Protein AF-A0A7Y3C2Y7-F1 (afdb_monomer_lite)

pLDDT: mean 81.94, std 20.01, range [35.88, 98.19]

Sequence (171 aa):
MTAPRRASLTFAPILTACVLVVPMVFGPPDAAGQERPLPDTLDGEPYGSVRSQRAIIYHAPRDSLVAIRVGELLDEQASLPGLPESVPDGVHAVLAHTPAAFDEAIGGAVPEWRAGVAIPARDMLVMPTGEGVRVVDGEGLRTLRHEWAHLGLHQTLGDLRIPRWFNEGYA

Radius of gyration: 29.29 Å; chains: 1; bounding box: 71×96×66 Å

Foldseek 3Di:
DDDDDDDDDDDDDDDDDDPPPDPPPPDPPDPPPPPDLADQDFPNAGWDWDDAQFEIEIEGPVCVVVRVVLSVLLVPDDAQPPFDSNPPGHAYEYEQADPRSQQRSVPHDDDPPPQWAADQVSSYIYHYCYPDDHCPDPVNSVNSVLNRQLNRVCVRQPPDDDDPCCSNVSD

Structure (mmCIF, N/CA/C/O backbone):
data_AF-A0A7Y3C2Y7-F1
#
_entry.id   AF-A0A7Y3C2Y7-F1
#
loop_
_atom_site.group_PDB
_atom_site.id
_atom_site.type_symbol
_atom_site.label_atom_id
_atom_site.label_alt_id
_atom_site.label_comp_id
_atom_site.label_asym_id
_atom_site.label_entity_id
_atom_site.label_seq_id
_atom_site.pdbx_PDB_ins_code
_atom_site.Cartn_x
_atom_site.Cartn_y
_atom_site.Cartn_z
_atom_site.occupancy
_atom_site.B_iso_or_equiv
_atom_site.auth_seq_id
_atom_site.auth_comp_id
_atom_site.auth_asym_id
_atom_site.auth_atom_id
_atom_site.pdbx_PDB_model_num
ATOM 1 N N . MET A 1 1 ? -52.789 -79.803 -47.556 1.00 44.41 1 MET A N 1
ATOM 2 C CA . MET A 1 1 ? -51.502 -80.364 -47.098 1.00 44.41 1 MET A CA 1
ATOM 3 C C . MET A 1 1 ? -50.791 -79.300 -46.276 1.00 44.41 1 MET A C 1
ATOM 5 O O . MET A 1 1 ? -50.611 -78.205 -46.780 1.00 44.41 1 MET A O 1
ATOM 9 N N . THR A 1 2 ? -50.494 -79.635 -45.016 1.00 50.91 2 THR A N 1
ATOM 10 C CA . THR A 1 2 ? -49.503 -79.001 -44.120 1.00 50.91 2 THR A CA 1
ATOM 11 C C . THR A 1 2 ? -49.650 -77.505 -43.798 1.00 50.91 2 THR A C 1
ATOM 13 O O . THR A 1 2 ? -49.132 -76.635 -44.486 1.00 50.91 2 THR A O 1
ATOM 16 N N . ALA A 1 3 ? -50.275 -77.213 -42.652 1.00 52.22 3 ALA A N 1
ATOM 17 C CA . ALA A 1 3 ? -50.047 -75.965 -41.925 1.00 52.22 3 ALA A CA 1
ATOM 18 C C . ALA A 1 3 ? -48.638 -75.952 -41.300 1.00 52.22 3 ALA A C 1
ATOM 20 O O . ALA A 1 3 ? -48.202 -76.990 -40.792 1.00 52.22 3 ALA A O 1
ATOM 21 N N . PRO A 1 4 ? -47.983 -74.781 -41.207 1.00 55.62 4 PRO A N 1
ATOM 22 C CA . PRO A 1 4 ? -46.987 -74.561 -40.170 1.00 55.62 4 PRO A CA 1
ATOM 23 C C . PRO A 1 4 ? -47.314 -73.355 -39.270 1.00 55.62 4 PRO A C 1
ATOM 25 O O . PRO A 1 4 ? -47.493 -72.224 -39.704 1.00 55.62 4 PRO A O 1
ATOM 28 N N . ARG A 1 5 ? -47.413 -73.695 -37.980 1.00 49.66 5 ARG A N 1
ATOM 29 C CA . ARG A 1 5 ? -46.892 -73.047 -36.762 1.00 49.66 5 ARG A CA 1
ATOM 30 C C . ARG A 1 5 ? -46.643 -71.527 -36.742 1.00 49.66 5 ARG A C 1
ATOM 32 O O . ARG A 1 5 ? -45.790 -70.990 -37.435 1.00 49.66 5 ARG A O 1
ATOM 39 N N . ARG A 1 6 ? -47.314 -70.912 -35.758 1.00 48.62 6 ARG A N 1
ATOM 40 C CA . ARG A 1 6 ? -47.096 -69.582 -35.172 1.00 48.62 6 ARG A CA 1
ATOM 41 C C . ARG A 1 6 ? -45.640 -69.351 -34.747 1.00 48.62 6 ARG A C 1
ATOM 43 O O . ARG A 1 6 ? -45.051 -70.217 -34.104 1.00 48.62 6 ARG A O 1
ATOM 50 N N . ALA A 1 7 ? -45.159 -68.129 -34.951 1.00 48.00 7 ALA A N 1
ATOM 51 C CA . ALA A 1 7 ? -44.122 -67.516 -34.130 1.00 48.00 7 ALA A CA 1
ATOM 52 C C . ALA A 1 7 ? -44.638 -66.151 -33.656 1.00 48.00 7 ALA A C 1
ATOM 54 O O . ALA A 1 7 ? -44.881 -65.248 -34.454 1.00 48.00 7 ALA A O 1
ATOM 55 N N . SER A 1 8 ? -44.886 -66.050 -32.352 1.00 46.94 8 SER A N 1
ATOM 56 C CA . SER A 1 8 ? -45.257 -64.816 -31.666 1.00 46.94 8 SER A CA 1
ATOM 57 C C . SER A 1 8 ? -44.015 -63.935 -31.533 1.00 46.94 8 SER A C 1
ATOM 59 O O . SER A 1 8 ? -43.031 -64.364 -30.935 1.00 46.94 8 SER A O 1
ATOM 61 N N . LEU A 1 9 ? -44.053 -62.721 -32.080 1.00 48.78 9 LEU A N 1
ATOM 62 C CA . LEU A 1 9 ? -43.018 -61.708 -31.872 1.00 48.78 9 LEU A CA 1
ATOM 63 C C . LEU A 1 9 ? -43.450 -60.788 -30.730 1.00 48.78 9 LEU A C 1
ATOM 65 O O . LEU A 1 9 ? -44.402 -60.018 -30.842 1.00 48.78 9 LEU A O 1
ATOM 69 N N . THR A 1 10 ? -42.755 -60.931 -29.609 1.00 44.28 10 THR A N 1
ATOM 70 C CA . THR A 1 10 ? -42.869 -60.104 -28.411 1.00 44.28 10 THR A CA 1
ATOM 71 C C . THR A 1 10 ? -42.291 -58.717 -28.706 1.00 44.28 10 THR A C 1
ATOM 73 O O . THR A 1 10 ? -41.105 -58.596 -29.006 1.00 44.28 10 THR A O 1
ATOM 76 N N . PHE A 1 11 ? -43.112 -57.667 -28.631 1.00 42.53 11 PHE A N 1
ATOM 77 C CA . PHE A 1 11 ? -42.650 -56.277 -28.682 1.00 42.53 11 PHE A CA 1
ATOM 78 C C . PHE A 1 11 ? -42.045 -55.891 -27.324 1.00 42.53 11 PHE A C 1
ATOM 80 O O . PHE A 1 11 ? -42.740 -55.895 -26.310 1.00 42.53 11 PHE A O 1
ATOM 87 N N . ALA A 1 12 ? -40.754 -55.557 -27.305 1.00 46.44 12 ALA A N 1
ATOM 88 C CA . ALA A 1 12 ? -40.110 -54.896 -26.173 1.00 46.44 12 ALA A CA 1
ATOM 89 C C . ALA A 1 12 ? -40.377 -53.377 -26.246 1.00 46.44 12 ALA A C 1
ATOM 91 O O . ALA A 1 12 ? -40.243 -52.804 -27.331 1.00 46.44 12 ALA A O 1
ATOM 92 N N . PRO A 1 13 ? -40.740 -52.695 -25.145 1.00 48.25 13 PRO A N 1
ATOM 93 C CA . PRO A 1 13 ? -40.870 -51.245 -25.153 1.00 48.25 13 PRO A CA 1
ATOM 94 C C . PRO A 1 13 ? -39.481 -50.590 -25.117 1.00 48.25 13 PRO A C 1
ATOM 96 O O . PRO A 1 13 ? -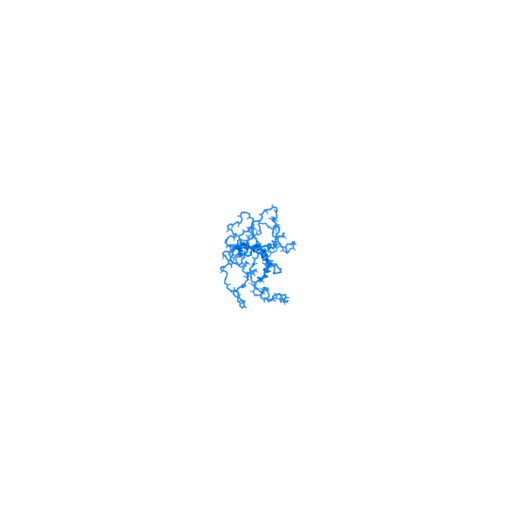38.666 -50.868 -24.238 1.00 48.25 13 PRO A O 1
ATOM 99 N N . ILE A 1 14 ? -39.220 -49.704 -26.079 1.00 47.00 14 ILE A N 1
ATOM 100 C CA . ILE A 1 14 ? -38.060 -48.809 -26.080 1.00 47.00 14 ILE A CA 1
ATOM 101 C C . ILE A 1 14 ? -38.322 -47.734 -25.017 1.00 47.00 14 ILE A C 1
ATOM 103 O O . ILE A 1 14 ? -39.216 -46.904 -25.168 1.00 47.00 14 ILE A O 1
ATOM 107 N N . LEU A 1 15 ? -37.565 -47.774 -23.919 1.00 43.28 15 LEU A N 1
ATOM 108 C CA . LEU A 1 15 ? -37.526 -46.718 -22.909 1.00 43.28 15 LEU A CA 1
ATOM 109 C C . LEU A 1 15 ? -36.812 -45.494 -23.499 1.00 43.28 15 LEU A C 1
ATOM 111 O O . LEU A 1 15 ? -35.587 -45.461 -23.598 1.00 43.28 15 LEU A O 1
ATOM 115 N N . THR A 1 16 ? -37.585 -44.485 -23.894 1.00 48.75 16 THR A N 1
ATOM 116 C CA . THR A 1 16 ? -37.079 -43.145 -24.209 1.00 48.75 16 THR A CA 1
ATOM 117 C C . THR A 1 16 ? -36.566 -42.502 -22.921 1.00 48.75 16 THR A C 1
ATOM 119 O O . THR A 1 16 ? -37.349 -42.074 -22.074 1.00 48.75 16 THR A O 1
ATOM 122 N N . ALA A 1 17 ? -35.247 -42.438 -22.756 1.00 48.44 17 ALA A N 1
ATOM 123 C CA . ALA A 1 17 ? -34.621 -41.641 -21.711 1.00 48.44 17 ALA A CA 1
ATOM 124 C C . ALA A 1 17 ? -34.713 -40.153 -22.095 1.00 48.44 17 ALA A C 1
ATOM 126 O O . ALA A 1 17 ? -34.001 -39.688 -22.984 1.00 48.44 17 ALA A O 1
ATOM 127 N N . CYS A 1 18 ? -35.597 -39.400 -21.436 1.00 38.97 18 CYS A N 1
ATOM 128 C CA . CYS A 1 18 ? -35.546 -37.939 -21.451 1.00 38.97 18 CYS A CA 1
ATOM 129 C C . CYS A 1 18 ? -34.269 -37.488 -20.729 1.00 38.97 18 CYS A C 1
ATOM 131 O O . CYS A 1 18 ? -34.214 -37.488 -19.501 1.00 38.97 18 CYS A O 1
ATOM 133 N N . VAL A 1 19 ? -33.241 -37.101 -21.486 1.00 47.75 19 VAL A N 1
ATOM 134 C CA . VAL A 1 19 ? -32.091 -36.372 -20.941 1.00 47.75 19 VAL A CA 1
ATOM 135 C C . VAL A 1 19 ? -32.559 -34.953 -20.638 1.00 47.75 19 VAL A C 1
ATOM 137 O O . VAL A 1 19 ? -32.795 -34.150 -21.538 1.00 47.75 19 VAL A O 1
ATOM 140 N N . LEU A 1 20 ? -32.739 -34.662 -19.354 1.00 42.66 20 LEU A N 1
ATOM 141 C CA . LEU A 1 20 ? -33.013 -33.322 -18.861 1.00 42.66 20 LEU A CA 1
ATOM 142 C C . LEU A 1 20 ? -31.697 -32.535 -18.937 1.00 42.66 20 LEU A C 1
ATOM 144 O O . LEU A 1 20 ? -30.821 -32.689 -18.089 1.00 42.66 20 LEU A O 1
ATOM 148 N N . VAL A 1 21 ? -31.521 -31.745 -19.997 1.00 48.75 21 VAL A N 1
ATOM 149 C CA . VAL A 1 21 ? -30.395 -30.811 -20.107 1.00 48.75 21 VAL A CA 1
ATOM 150 C C . VAL A 1 21 ? -30.679 -29.657 -19.152 1.00 48.75 21 VAL A C 1
ATOM 152 O O . VAL A 1 21 ? -31.417 -28.730 -19.478 1.00 48.75 21 VAL A O 1
ATOM 155 N N . VAL A 1 22 ? -30.137 -29.744 -17.939 1.00 46.25 22 VAL A N 1
ATOM 156 C CA . VAL A 1 22 ? -30.068 -28.602 -17.025 1.00 46.25 22 VAL A CA 1
ATOM 157 C C . VAL A 1 22 ? -29.061 -27.622 -17.630 1.00 46.25 22 VAL A C 1
ATOM 159 O O . VAL A 1 22 ? -27.911 -28.016 -17.840 1.00 46.25 22 VAL A O 1
ATOM 162 N N . PRO A 1 23 ? -29.436 -26.372 -17.948 1.00 43.62 23 PRO A N 1
ATOM 163 C CA . PRO A 1 23 ? -28.453 -25.386 -18.362 1.00 43.62 23 PRO A CA 1
ATOM 164 C C . PRO A 1 23 ? -27.513 -25.128 -17.179 1.00 43.62 23 PRO A C 1
ATOM 166 O O . PRO A 1 23 ? -27.920 -24.564 -16.163 1.00 43.62 23 PRO A O 1
ATOM 169 N N . MET A 1 24 ? -26.256 -25.565 -17.300 1.00 46.31 24 MET A N 1
ATOM 170 C CA . MET A 1 24 ? -25.172 -25.073 -16.453 1.00 46.31 24 MET A CA 1
ATOM 171 C C . MET A 1 24 ? -25.031 -23.583 -16.751 1.00 46.31 24 MET A C 1
ATOM 173 O O . MET A 1 24 ? -24.474 -23.181 -17.772 1.00 46.31 24 MET A O 1
ATOM 177 N N . VAL A 1 25 ? -25.584 -22.759 -15.870 1.00 53.66 25 VAL A N 1
ATOM 178 C CA . VAL A 1 25 ? -25.243 -21.345 -15.808 1.00 53.66 25 VAL A CA 1
ATOM 179 C C . VAL A 1 25 ? -23.808 -21.293 -15.290 1.00 53.66 25 VAL A C 1
ATOM 181 O O . VAL A 1 25 ? -23.573 -21.433 -14.094 1.00 53.66 25 VAL A O 1
ATOM 184 N N . PHE A 1 26 ? -22.838 -21.148 -16.193 1.00 53.97 26 PHE A N 1
ATOM 185 C CA . PHE A 1 26 ? -21.497 -20.711 -15.819 1.00 53.97 26 PHE A CA 1
ATOM 186 C C . PHE A 1 26 ? -21.603 -19.235 -15.432 1.00 53.97 26 PHE A C 1
ATOM 188 O O . PHE A 1 26 ? -21.466 -18.344 -16.269 1.00 53.97 26 PHE A O 1
ATOM 195 N N . GLY A 1 27 ? -21.917 -18.979 -14.162 1.00 48.53 27 GLY A N 1
ATOM 196 C CA . GLY A 1 27 ? -21.530 -17.719 -13.544 1.00 48.53 27 GLY A CA 1
ATOM 197 C C . GLY A 1 27 ? -20.002 -17.591 -13.595 1.00 48.53 27 GLY A C 1
ATOM 198 O O . GLY A 1 27 ? -19.317 -18.618 -13.697 1.00 48.53 27 GLY A O 1
ATOM 199 N N . PRO A 1 28 ? -19.443 -16.366 -13.550 1.00 51.41 28 PRO A N 1
ATOM 200 C CA . PRO A 1 28 ? -18.019 -16.225 -13.259 1.00 51.41 28 PRO A CA 1
ATOM 201 C C . PRO A 1 28 ? -17.720 -17.066 -12.013 1.00 51.41 28 PRO A C 1
ATOM 203 O O . PRO A 1 28 ? -18.591 -17.128 -11.140 1.00 51.41 28 PRO A O 1
ATOM 206 N N . PRO A 1 29 ? -16.567 -17.758 -11.939 1.00 50.75 29 PRO A N 1
ATOM 207 C CA . PRO A 1 29 ? -16.225 -18.487 -10.732 1.00 50.75 29 PRO A CA 1
ATOM 208 C C . PRO A 1 29 ? -16.408 -17.517 -9.572 1.00 50.75 29 PRO A C 1
ATOM 210 O O . PRO A 1 29 ? -15.812 -16.435 -9.572 1.00 50.75 29 PRO A O 1
ATOM 213 N N . ASP A 1 30 ? -17.302 -17.874 -8.648 1.00 43.50 30 ASP A N 1
ATOM 214 C CA . ASP A 1 30 ? -17.377 -17.225 -7.353 1.00 43.50 30 ASP A CA 1
ATOM 215 C C . ASP A 1 30 ? -15.935 -17.027 -6.893 1.00 43.50 30 ASP A C 1
ATOM 217 O O . ASP A 1 30 ? -15.116 -17.945 -7.025 1.00 43.50 30 ASP A O 1
ATOM 221 N N . ALA A 1 31 ? -15.606 -15.821 -6.429 1.00 46.84 31 ALA A N 1
ATOM 222 C CA . ALA A 1 31 ? -14.349 -15.525 -5.761 1.00 46.84 31 ALA A CA 1
ATOM 223 C C . ALA A 1 31 ? -14.289 -16.371 -4.478 1.00 46.84 31 ALA A C 1
ATOM 225 O O . ALA A 1 31 ? -14.534 -15.901 -3.369 1.00 46.84 31 ALA A O 1
ATOM 226 N N . ALA A 1 32 ? -14.067 -17.667 -4.653 1.00 35.88 32 ALA A N 1
ATOM 227 C CA . ALA A 1 32 ? -13.970 -18.663 -3.624 1.00 35.88 32 ALA A CA 1
ATOM 228 C C . ALA A 1 32 ? -12.645 -18.403 -2.918 1.00 35.88 32 ALA A C 1
ATOM 230 O O . ALA A 1 32 ? -11.584 -18.785 -3.399 1.00 35.88 32 ALA A O 1
ATOM 231 N N . GLY A 1 33 ? -12.742 -17.691 -1.797 1.00 41.03 33 GLY A N 1
ATOM 232 C CA . GLY A 1 33 ? -11.730 -17.658 -0.752 1.00 41.03 33 GLY A CA 1
ATOM 233 C C . GLY A 1 33 ? -10.377 -17.114 -1.187 1.00 41.03 33 GLY A C 1
ATOM 234 O O . GLY A 1 33 ? -9.374 -17.801 -1.024 1.00 41.03 33 GLY A O 1
ATOM 235 N N . GLN A 1 34 ? -10.320 -15.873 -1.675 1.00 49.50 34 GLN A N 1
ATOM 236 C CA . GLN A 1 34 ? -9.061 -15.143 -1.553 1.00 49.50 34 GLN A CA 1
ATOM 237 C C . GLN A 1 34 ? -8.878 -14.872 -0.059 1.00 49.50 34 GLN A C 1
ATOM 239 O O . GLN A 1 34 ? -9.619 -14.080 0.525 1.00 49.50 34 GLN A O 1
ATOM 244 N N . GLU A 1 35 ? -8.006 -15.659 0.572 1.00 61.88 35 GLU A N 1
ATOM 245 C CA . GLU A 1 35 ? -7.737 -15.606 2.004 1.00 61.88 35 GLU A CA 1
ATOM 246 C C . GLU A 1 35 ? -7.453 -14.151 2.380 1.00 61.88 35 GLU A C 1
ATOM 248 O O . GLU A 1 35 ? -6.563 -13.508 1.819 1.00 61.88 35 GLU A O 1
ATOM 253 N N . ARG A 1 36 ? -8.298 -13.583 3.246 1.00 71.81 36 ARG A N 1
ATOM 254 C CA . ARG A 1 36 ? -8.185 -12.181 3.634 1.00 71.81 36 ARG A CA 1
ATOM 255 C C . ARG A 1 36 ? -6.802 -12.003 4.275 1.00 71.81 36 ARG A C 1
ATOM 257 O O . ARG A 1 36 ? -6.508 -12.702 5.242 1.00 71.81 36 ARG A O 1
ATOM 264 N N . PRO A 1 37 ? -5.958 -11.069 3.804 1.00 80.81 37 PRO A N 1
ATOM 265 C CA . PRO A 1 37 ? -4.583 -10.927 4.293 1.00 80.81 37 PRO A CA 1
ATOM 266 C C . PRO A 1 37 ? -4.509 -10.354 5.717 1.00 80.81 37 PRO A C 1
ATOM 268 O O . PRO A 1 37 ? -3.418 -10.147 6.248 1.00 80.81 37 PRO A O 1
ATOM 271 N N . LEU A 1 38 ? -5.662 -10.045 6.316 1.00 85.12 38 LEU A N 1
ATOM 272 C CA . LEU A 1 38 ? -5.817 -9.336 7.577 1.00 85.12 38 LEU A CA 1
ATOM 273 C C . LEU A 1 38 ? -6.918 -9.998 8.410 1.00 85.12 38 LEU A C 1
ATOM 275 O O . LEU A 1 38 ? -7.892 -10.494 7.833 1.00 85.12 38 LEU A O 1
ATOM 279 N N . PRO A 1 39 ? -6.819 -9.931 9.746 1.00 86.56 39 PRO A N 1
ATOM 280 C CA . PRO A 1 39 ? -7.930 -10.249 10.632 1.00 86.56 39 PRO A CA 1
ATOM 281 C C . PRO A 1 39 ? -9.176 -9.392 10.347 1.00 86.56 39 PRO A C 1
ATOM 283 O O . PRO A 1 39 ? -9.105 -8.323 9.735 1.00 86.56 39 PRO A O 1
ATOM 286 N N . ASP A 1 40 ? -10.331 -9.839 10.846 1.00 91.56 40 ASP A N 1
ATOM 287 C CA . ASP A 1 40 ? -11.593 -9.095 10.712 1.00 91.56 40 ASP A CA 1
ATOM 288 C C . ASP A 1 40 ? -11.628 -7.801 11.534 1.00 91.56 40 ASP A C 1
ATOM 290 O O . ASP A 1 40 ? -12.411 -6.896 11.235 1.00 91.56 40 ASP A O 1
ATOM 294 N N . THR A 1 41 ? -10.764 -7.704 12.543 1.00 95.31 41 THR A N 1
ATOM 295 C CA . THR A 1 41 ? -10.622 -6.545 13.422 1.00 95.31 41 THR A CA 1
ATOM 296 C C . THR A 1 41 ? -9.158 -6.152 13.560 1.00 95.31 41 THR A C 1
ATOM 298 O O . THR A 1 41 ? -8.309 -7.034 13.668 1.00 95.31 41 THR A O 1
ATOM 301 N N . LEU A 1 42 ? -8.879 -4.855 13.648 1.00 94.38 42 LEU A N 1
ATOM 302 C CA . LEU A 1 42 ? -7.577 -4.326 14.068 1.00 94.38 42 LEU A CA 1
ATOM 303 C C . LEU A 1 42 ? -7.814 -3.335 15.205 1.00 94.38 42 LEU A C 1
ATOM 305 O O . LEU A 1 42 ? -8.782 -2.585 15.130 1.00 94.38 42 LEU A O 1
ATOM 309 N N . ASP A 1 43 ? -6.989 -3.349 16.251 1.00 94.00 43 ASP A N 1
ATOM 310 C CA . ASP A 1 43 ? -7.144 -2.528 17.469 1.00 94.00 43 ASP A CA 1
ATOM 311 C C . ASP A 1 43 ? -8.583 -2.556 18.032 1.00 94.00 43 ASP A C 1
ATOM 313 O O . ASP A 1 43 ? -9.166 -1.549 18.428 1.00 94.00 43 ASP A O 1
ATOM 317 N N . GLY A 1 44 ? -9.216 -3.735 17.980 1.00 95.25 44 GLY A N 1
ATOM 318 C CA . GLY A 1 44 ? -10.598 -3.954 18.422 1.00 95.25 44 GLY A CA 1
ATOM 319 C C . GLY A 1 44 ? -11.699 -3.384 17.513 1.00 95.25 44 GLY A C 1
ATOM 320 O O . GLY A 1 44 ? -12.872 -3.668 17.754 1.00 95.25 44 GLY A O 1
ATOM 321 N N . GLU A 1 45 ? -11.361 -2.645 16.454 1.00 95.88 45 GLU A N 1
ATOM 322 C CA . GLU A 1 45 ? -12.324 -2.094 15.495 1.00 95.88 45 GLU A CA 1
ATOM 323 C C . GLU A 1 45 ? -12.543 -3.041 14.305 1.00 95.88 45 GLU A C 1
ATOM 325 O O . GLU A 1 45 ? -11.576 -3.575 13.754 1.00 95.88 45 GLU A O 1
ATOM 330 N N . PRO A 1 46 ? -13.794 -3.247 13.850 1.00 96.50 46 PRO A N 1
ATOM 331 C CA . PRO A 1 46 ? -14.084 -4.069 12.682 1.00 96.50 46 PRO A CA 1
ATOM 332 C C . PRO A 1 46 ? -13.607 -3.399 11.394 1.00 96.50 46 PRO A C 1
ATOM 334 O O . PRO A 1 46 ? -13.838 -2.213 11.172 1.00 96.50 46 PRO A O 1
ATOM 337 N N . TYR A 1 47 ? -12.999 -4.171 10.497 1.00 96.31 47 TYR A N 1
ATOM 338 C CA . TYR A 1 47 ? -12.559 -3.673 9.197 1.00 96.31 47 TYR A CA 1
ATOM 339 C C . TYR A 1 47 ? -13.502 -4.121 8.082 1.00 96.31 47 TYR A C 1
ATOM 341 O O . TYR A 1 47 ? -13.743 -5.317 7.892 1.00 96.31 47 TYR A O 1
ATOM 349 N N . GLY A 1 48 ? -13.992 -3.153 7.310 1.00 96.19 48 GLY A N 1
ATOM 350 C CA . GLY A 1 48 ? -14.661 -3.368 6.029 1.00 96.19 48 GLY A CA 1
ATOM 351 C C . GLY A 1 48 ? -13.673 -3.307 4.865 1.00 96.19 48 GLY A C 1
ATOM 352 O O . GLY A 1 48 ? -12.463 -3.184 5.068 1.00 96.19 48 GLY A O 1
ATOM 353 N N . SER A 1 49 ? -14.188 -3.380 3.636 1.00 97.00 49 SER A N 1
ATOM 354 C CA . SER A 1 49 ? -13.378 -3.126 2.444 1.00 97.00 49 SER A CA 1
ATOM 355 C C . SER A 1 49 ? -14.160 -2.450 1.322 1.00 97.00 49 SER A C 1
ATOM 357 O O . SER A 1 49 ? -15.370 -2.638 1.191 1.00 97.00 49 SER A O 1
ATOM 359 N N . VAL A 1 50 ? -13.440 -1.694 0.496 1.00 96.88 50 VAL A N 1
ATOM 360 C CA . VAL A 1 50 ? -13.901 -1.135 -0.781 1.00 96.88 50 VAL A CA 1
ATOM 361 C C . VAL A 1 50 ? -12.970 -1.642 -1.879 1.00 96.88 50 VAL A C 1
ATOM 363 O O . VAL A 1 50 ? -11.758 -1.703 -1.684 1.00 96.88 50 VAL A O 1
ATOM 366 N N . ARG A 1 51 ? -13.519 -2.023 -3.034 1.00 97.50 51 ARG A N 1
ATOM 367 C CA . ARG A 1 51 ? -12.738 -2.497 -4.185 1.00 97.50 51 ARG A CA 1
ATOM 368 C C . ARG A 1 51 ? -12.548 -1.370 -5.203 1.00 97.50 51 ARG A C 1
ATOM 370 O O . ARG A 1 51 ? -13.528 -0.724 -5.566 1.00 97.50 51 ARG A O 1
ATOM 377 N N . SER A 1 52 ? -11.315 -1.172 -5.662 1.00 96.25 52 SER A N 1
ATOM 378 C CA . SER A 1 52 ? -10.961 -0.351 -6.828 1.00 96.25 52 SER A CA 1
ATOM 379 C C . SER A 1 52 ? -10.609 -1.251 -8.021 1.00 96.25 52 SER A C 1
ATOM 381 O O . SER A 1 52 ? -10.782 -2.473 -7.953 1.00 96.25 52 SER A O 1
ATOM 383 N N . GLN A 1 53 ? -10.143 -0.680 -9.133 1.00 96.19 53 GLN A N 1
ATOM 384 C CA . GLN A 1 53 ? -9.724 -1.475 -10.290 1.00 96.19 53 GLN A CA 1
ATOM 385 C C . GLN A 1 53 ? -8.507 -2.346 -9.969 1.00 96.19 53 GLN A C 1
ATOM 387 O O . GLN A 1 53 ? -8.480 -3.510 -10.364 1.00 96.19 53 GLN A O 1
ATOM 392 N N . ARG A 1 54 ? -7.531 -1.792 -9.238 1.00 95.12 54 ARG A N 1
ATOM 393 C CA . ARG A 1 54 ? -6.219 -2.422 -9.000 1.00 95.12 54 ARG A CA 1
ATOM 394 C C . ARG A 1 54 ? -5.988 -2.867 -7.557 1.00 95.12 54 ARG A C 1
ATOM 396 O O . ARG A 1 54 ? -4.954 -3.467 -7.259 1.00 95.12 54 ARG A O 1
ATOM 403 N N . ALA A 1 55 ? -6.912 -2.553 -6.646 1.00 97.31 55 ALA A N 1
ATOM 404 C CA . ALA A 1 55 ? -6.726 -2.804 -5.224 1.00 97.31 55 ALA A CA 1
ATOM 405 C C . ALA A 1 55 ? -8.020 -3.118 -4.454 1.00 97.31 55 ALA A C 1
ATOM 407 O O . ALA A 1 55 ? -9.138 -2.810 -4.870 1.00 97.31 55 ALA A O 1
ATOM 408 N N . ILE A 1 56 ? -7.852 -3.708 -3.272 1.00 98.19 56 ILE A N 1
ATOM 409 C CA . ILE A 1 56 ? -8.870 -3.812 -2.223 1.00 98.19 56 ILE A CA 1
ATOM 410 C C . ILE A 1 56 ? -8.387 -2.989 -1.032 1.00 98.19 56 ILE A C 1
ATOM 412 O O . ILE A 1 56 ? -7.298 -3.232 -0.514 1.00 98.19 56 ILE A O 1
ATOM 416 N N . ILE A 1 57 ? -9.200 -2.032 -0.595 1.00 97.75 57 ILE A N 1
ATOM 417 C CA . ILE A 1 57 ? -8.869 -1.080 0.458 1.00 97.75 57 ILE A CA 1
ATOM 418 C C . ILE A 1 57 ? -9.621 -1.472 1.726 1.00 97.75 57 ILE A C 1
ATOM 420 O O . ILE A 1 57 ? -10.841 -1.335 1.788 1.00 97.75 57 ILE A O 1
ATOM 424 N N . TYR A 1 58 ? -8.900 -1.956 2.732 1.00 97.75 58 TYR A N 1
ATOM 425 C CA . TYR A 1 58 ? -9.425 -2.321 4.043 1.00 97.75 58 TYR A CA 1
ATOM 426 C C . TYR A 1 58 ? -9.404 -1.120 4.980 1.00 97.75 58 TYR A C 1
ATOM 428 O O . TYR A 1 58 ? -8.392 -0.426 5.083 1.00 97.75 58 TYR A O 1
ATOM 436 N N . HIS A 1 59 ? -10.508 -0.878 5.682 1.00 96.25 59 HIS A N 1
ATOM 437 C CA . HIS A 1 59 ? -10.660 0.327 6.492 1.00 96.25 59 HIS A CA 1
ATOM 438 C C . HIS A 1 59 ? -11.578 0.113 7.700 1.00 96.25 59 HIS A C 1
ATOM 440 O O . HIS A 1 59 ? -12.525 -0.677 7.647 1.00 96.25 59 HIS A O 1
ATOM 446 N N . ALA A 1 60 ? -11.345 0.884 8.764 1.00 96.00 60 ALA A N 1
ATOM 447 C CA . ALA A 1 60 ? -12.305 1.044 9.854 1.00 96.00 60 ALA A CA 1
ATOM 448 C C . ALA A 1 60 ? -13.558 1.808 9.362 1.00 96.00 60 ALA A C 1
ATOM 450 O O . ALA A 1 60 ? -13.472 2.553 8.376 1.00 96.00 60 ALA A O 1
ATOM 451 N N . PRO A 1 61 ? -14.728 1.709 10.025 1.00 95.25 61 PRO A N 1
ATOM 452 C CA . PRO A 1 61 ? -15.975 2.295 9.518 1.00 95.25 61 PRO A CA 1
ATOM 453 C C . PRO A 1 61 ? -15.882 3.809 9.273 1.00 95.25 61 PRO A C 1
ATOM 455 O O . PRO A 1 61 ? -16.393 4.324 8.273 1.00 95.25 61 PRO A O 1
ATOM 458 N N . ARG A 1 62 ? -15.158 4.514 10.151 1.00 93.25 62 ARG A N 1
ATOM 459 C CA . ARG A 1 62 ? -14.941 5.966 10.072 1.00 93.25 62 ARG A CA 1
ATOM 460 C C . ARG A 1 62 ? -14.100 6.421 8.875 1.00 93.25 62 ARG A C 1
ATOM 462 O O . ARG A 1 62 ? -14.225 7.567 8.462 1.00 93.25 62 ARG A O 1
ATOM 469 N N . ASP A 1 63 ? -13.300 5.525 8.300 1.00 94.44 63 ASP A N 1
ATOM 470 C CA . ASP A 1 63 ? -12.369 5.831 7.207 1.00 94.44 63 ASP A CA 1
ATOM 471 C C . ASP A 1 63 ? -12.937 5.465 5.826 1.00 94.44 63 ASP A C 1
ATOM 473 O O . ASP A 1 63 ? -12.231 5.528 4.826 1.00 94.44 63 ASP A O 1
ATOM 477 N N . SER A 1 64 ? -14.223 5.116 5.735 1.00 95.19 64 SER A N 1
ATOM 478 C CA . SER A 1 64 ? -14.870 4.671 4.487 1.00 95.19 64 SER A CA 1
ATOM 479 C C . SER A 1 64 ? -14.735 5.652 3.314 1.00 95.19 64 SER A C 1
ATOM 481 O O . SER A 1 64 ? -14.430 5.238 2.197 1.00 95.19 64 SER A O 1
ATOM 483 N N . LEU A 1 65 ? -14.899 6.957 3.547 1.00 94.75 65 LEU A N 1
ATOM 484 C CA . LEU A 1 65 ? -14.708 7.970 2.498 1.00 94.75 65 LEU A CA 1
ATOM 485 C C . LEU A 1 65 ? -13.238 8.117 2.088 1.00 94.75 65 LEU A C 1
ATOM 487 O O . LEU A 1 65 ? -12.941 8.321 0.912 1.00 94.75 65 LEU A O 1
ATOM 491 N N . VAL A 1 66 ? -12.316 7.986 3.045 1.00 94.31 66 VAL A N 1
ATOM 492 C CA . VAL A 1 66 ? -10.875 7.984 2.761 1.00 94.31 66 VAL A CA 1
ATOM 493 C C . VAL A 1 66 ? -10.514 6.745 1.943 1.00 94.31 66 VAL A C 1
ATOM 495 O O . VAL A 1 66 ? -9.759 6.863 0.986 1.00 94.31 66 VAL A O 1
ATOM 498 N N . ALA A 1 67 ? -11.104 5.587 2.246 1.00 96.44 67 ALA A N 1
ATOM 499 C CA . ALA A 1 67 ? -10.887 4.341 1.515 1.00 96.44 67 ALA A CA 1
ATOM 500 C C . ALA A 1 67 ? -11.299 4.438 0.044 1.00 96.44 67 ALA A C 1
ATOM 502 O O . ALA A 1 67 ? -10.534 4.032 -0.829 1.00 96.44 67 ALA A O 1
ATOM 503 N N . ILE A 1 68 ? -12.463 5.034 -0.231 1.00 96.69 68 ILE A N 1
ATOM 504 C CA . ILE A 1 68 ? -12.909 5.313 -1.603 1.00 96.69 68 ILE A CA 1
ATOM 505 C C . ILE A 1 68 ? -11.891 6.214 -2.306 1.00 96.69 68 ILE A C 1
ATOM 507 O O . ILE A 1 68 ? -11.416 5.872 -3.387 1.00 96.69 68 ILE A O 1
ATOM 511 N N . ARG A 1 69 ? -11.493 7.323 -1.665 1.00 96.06 69 ARG A N 1
ATOM 512 C CA . ARG A 1 69 ? -10.549 8.266 -2.274 1.00 96.06 69 ARG A CA 1
ATOM 513 C C . ARG A 1 69 ? -9.176 7.642 -2.527 1.00 96.06 69 ARG A C 1
ATOM 515 O O . ARG A 1 69 ? -8.568 7.918 -3.552 1.00 96.06 69 ARG A O 1
ATOM 522 N N . VAL A 1 70 ? -8.680 6.807 -1.618 1.00 96.25 70 VAL A N 1
ATOM 523 C CA . VAL A 1 70 ? -7.423 6.067 -1.808 1.00 96.25 70 VAL A CA 1
ATOM 524 C C . VAL A 1 70 ? -7.540 5.095 -2.978 1.00 96.25 70 VAL A C 1
ATOM 526 O O . VAL A 1 70 ? -6.615 5.025 -3.778 1.00 96.25 70 VAL A O 1
ATOM 529 N N . GLY A 1 71 ? -8.671 4.399 -3.127 1.00 97.19 71 GLY A N 1
ATOM 530 C CA . GLY A 1 71 ? -8.916 3.539 -4.286 1.00 97.19 71 GLY A CA 1
ATOM 531 C C . GLY A 1 71 ? -8.841 4.298 -5.613 1.00 97.19 71 GLY A C 1
ATOM 532 O O . GLY A 1 71 ? -8.131 3.867 -6.516 1.00 97.19 71 GLY A O 1
ATOM 533 N N . GLU A 1 72 ? -9.489 5.462 -5.701 1.00 96.81 72 GLU A N 1
ATOM 534 C CA . GLU A 1 72 ? -9.392 6.348 -6.873 1.00 96.81 72 GLU A CA 1
ATOM 535 C C . GLU A 1 72 ? -7.945 6.786 -7.134 1.00 96.81 72 GLU A C 1
ATOM 537 O O . GLU A 1 72 ? -7.459 6.694 -8.255 1.00 96.81 72 GLU A O 1
ATOM 542 N N . LEU A 1 73 ? -7.230 7.217 -6.090 1.00 95.94 73 LEU A N 1
ATOM 543 C CA . LEU A 1 73 ? -5.842 7.668 -6.199 1.00 95.94 73 LEU A CA 1
ATOM 544 C C . LEU A 1 73 ? -4.895 6.564 -6.674 1.00 95.94 73 LEU A C 1
ATOM 546 O O . LEU A 1 73 ? -3.942 6.867 -7.384 1.00 95.94 73 LEU A O 1
ATOM 550 N N . LEU A 1 74 ? -5.122 5.312 -6.266 1.00 96.44 74 LEU A N 1
ATOM 551 C CA . LEU A 1 74 ? -4.347 4.154 -6.719 1.00 96.44 74 LEU A CA 1
ATOM 552 C C . LEU A 1 74 ? -4.629 3.822 -8.187 1.00 96.44 74 LEU A C 1
ATOM 554 O O . LEU A 1 74 ? -3.697 3.544 -8.943 1.00 96.44 74 LEU A O 1
ATOM 558 N N . ASP A 1 75 ? -5.893 3.900 -8.600 1.00 96.06 75 ASP A N 1
ATOM 559 C CA . ASP A 1 75 ? -6.293 3.684 -9.991 1.00 96.06 75 ASP A CA 1
ATOM 560 C C . ASP A 1 75 ? -5.770 4.810 -10.916 1.00 96.06 75 ASP A C 1
ATOM 562 O O . ASP A 1 75 ? -5.434 4.553 -12.070 1.00 96.06 75 ASP A O 1
ATOM 566 N N . GLU A 1 76 ? -5.642 6.040 -10.403 1.00 94.44 76 GLU A N 1
ATOM 567 C CA . GLU A 1 76 ? -5.138 7.228 -11.116 1.00 94.44 76 GLU A CA 1
ATOM 568 C C . GLU A 1 76 ? -3.600 7.375 -11.102 1.00 94.44 76 GLU A C 1
ATOM 570 O O . GLU A 1 76 ? -3.071 8.311 -11.712 1.00 94.44 76 GLU A O 1
ATOM 575 N N . GLN A 1 77 ? -2.855 6.490 -10.421 1.00 92.12 77 GLN A N 1
ATOM 576 C CA . GLN A 1 77 ? -1.387 6.563 -10.393 1.00 92.12 77 GLN A CA 1
ATOM 577 C C . GLN A 1 77 ? -0.808 6.508 -11.811 1.00 92.12 77 GLN A C 1
ATOM 579 O O . GLN A 1 77 ? -1.119 5.616 -12.603 1.00 92.12 77 GLN A O 1
ATOM 584 N N . ALA A 1 78 ? 0.117 7.423 -12.106 1.00 93.69 78 ALA A N 1
ATOM 585 C CA . ALA A 1 78 ? 0.897 7.358 -13.334 1.00 93.69 78 ALA A CA 1
ATOM 586 C C . ALA A 1 78 ? 1.707 6.053 -13.399 1.00 93.69 78 ALA A C 1
ATOM 588 O O . ALA A 1 78 ? 2.180 5.553 -12.372 1.00 93.69 78 ALA A O 1
ATOM 589 N N . SER A 1 79 ? 1.921 5.545 -14.615 1.00 94.69 79 SER A N 1
ATOM 590 C CA . SER A 1 79 ? 2.726 4.346 -14.846 1.00 94.69 79 SER A CA 1
ATOM 591 C C . SER A 1 79 ? 4.105 4.468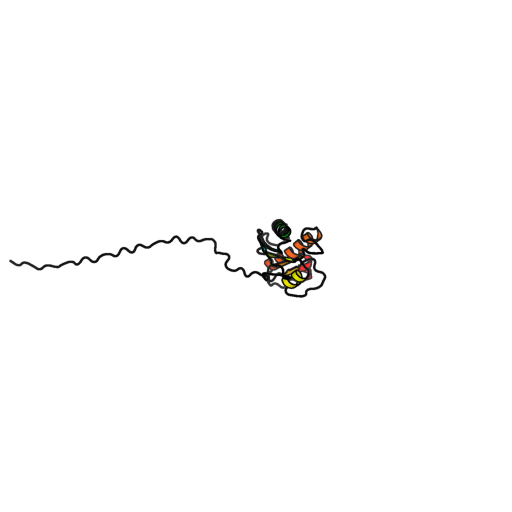 -14.198 1.00 94.69 79 SER A C 1
ATOM 593 O O . SER A 1 79 ? 4.787 5.494 -14.292 1.00 94.69 79 SER A O 1
ATOM 595 N N . LEU A 1 80 ? 4.517 3.393 -13.532 1.00 97.38 80 LEU A N 1
ATOM 596 C CA . LEU A 1 80 ? 5.804 3.306 -12.866 1.00 97.38 80 LEU A CA 1
ATOM 597 C C . LEU A 1 80 ? 6.931 3.172 -13.920 1.00 97.38 80 LEU A C 1
ATOM 599 O O . LEU A 1 80 ? 6.860 2.277 -14.766 1.00 97.38 80 LEU A O 1
ATOM 603 N N . PRO A 1 81 ? 7.956 4.051 -13.928 1.00 96.81 81 PRO A N 1
ATOM 604 C CA . PRO A 1 81 ? 8.964 4.069 -14.988 1.00 96.81 81 PRO A CA 1
ATOM 605 C C . PRO A 1 81 ? 9.712 2.743 -15.150 1.00 96.81 81 PRO A C 1
ATOM 607 O O . PRO A 1 81 ? 10.381 2.277 -14.238 1.00 96.81 81 PRO A O 1
ATOM 610 N N . GLY A 1 82 ? 9.671 2.162 -16.350 1.00 96.38 82 GLY A N 1
ATOM 611 C CA . GLY A 1 82 ? 10.392 0.920 -16.645 1.00 96.38 82 GLY A CA 1
ATOM 612 C C . GLY A 1 82 ? 9.710 -0.355 -16.139 1.00 96.38 82 GLY A C 1
ATOM 613 O O . GLY A 1 82 ? 10.297 -1.426 -16.284 1.00 96.38 82 GLY A O 1
ATOM 614 N N . LEU A 1 83 ? 8.486 -0.264 -15.605 1.00 97.12 83 LEU A N 1
ATOM 615 C CA . LEU A 1 83 ? 7.648 -1.417 -15.269 1.00 97.12 83 LEU A CA 1
ATOM 616 C C . LEU A 1 83 ? 6.460 -1.535 -16.238 1.00 97.12 83 LEU A C 1
ATOM 618 O O . LEU A 1 83 ? 6.079 -0.542 -16.867 1.00 97.12 83 LEU A O 1
ATOM 622 N N . PRO A 1 84 ? 5.864 -2.732 -16.384 1.00 96.00 84 PRO A N 1
ATOM 623 C CA . PRO A 1 84 ? 4.616 -2.895 -17.124 1.00 96.00 84 PRO A CA 1
ATOM 624 C C . PRO A 1 84 ? 3.496 -1.996 -16.577 1.00 96.00 84 PRO A C 1
ATOM 626 O O . PRO A 1 84 ? 3.359 -1.833 -15.370 1.00 96.00 84 PRO A O 1
ATOM 629 N N . GLU A 1 85 ? 2.634 -1.467 -17.449 1.00 94.00 85 GLU A N 1
ATOM 630 C CA . GLU A 1 85 ? 1.486 -0.641 -17.021 1.00 94.00 85 GLU A CA 1
ATOM 631 C C . GLU A 1 85 ? 0.490 -1.417 -16.149 1.00 94.00 85 GLU A C 1
ATOM 633 O O . GLU A 1 85 ? -0.208 -0.837 -15.319 1.00 94.00 85 GLU A O 1
ATOM 638 N N . SER A 1 86 ? 0.459 -2.741 -16.313 1.00 92.62 86 SER A N 1
ATOM 639 C CA . SER A 1 86 ? -0.400 -3.641 -15.553 1.00 92.62 86 SER A CA 1
ATOM 640 C C . SER A 1 86 ? 0.035 -3.838 -14.103 1.00 92.62 86 SER A C 1
ATOM 642 O O . SER A 1 86 ? -0.700 -4.482 -13.374 1.00 92.62 86 SER A O 1
ATOM 644 N N . VAL A 1 87 ? 1.202 -3.345 -13.667 1.00 95.50 87 VAL A N 1
ATOM 645 C CA . VAL A 1 87 ? 1.674 -3.505 -12.279 1.00 95.50 87 VAL A CA 1
ATOM 646 C C . VAL A 1 87 ? 1.861 -2.150 -11.592 1.00 95.50 87 VAL A C 1
ATOM 648 O O . VAL A 1 87 ? 2.221 -1.168 -12.250 1.00 95.50 87 VAL A O 1
ATOM 651 N N . PRO A 1 88 ? 1.577 -2.040 -10.284 1.00 97.25 88 PRO A N 1
ATOM 652 C CA . PRO A 1 88 ? 1.036 -3.060 -9.377 1.00 97.25 88 PRO A CA 1
ATOM 653 C C . PRO A 1 88 ? -0.432 -3.422 -9.658 1.00 97.25 88 PRO A C 1
ATOM 655 O O . PRO A 1 88 ? -1.214 -2.563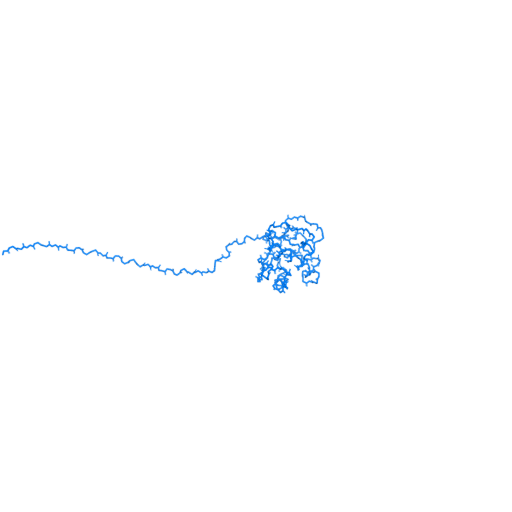 -10.063 1.00 97.25 88 PRO A O 1
ATOM 658 N N . ASP A 1 89 ? -0.821 -4.671 -9.435 1.00 95.56 89 ASP A N 1
ATOM 659 C CA . ASP A 1 89 ? -2.218 -5.127 -9.513 1.00 95.56 89 ASP A CA 1
ATOM 660 C C . ASP A 1 89 ? -2.544 -6.097 -8.373 1.00 95.56 89 ASP A C 1
ATOM 662 O O . ASP A 1 89 ? -1.642 -6.646 -7.740 1.00 95.56 89 ASP A O 1
ATOM 666 N N . GLY A 1 90 ? -3.832 -6.275 -8.075 1.00 95.81 90 GLY A N 1
ATOM 667 C CA . GLY A 1 90 ? -4.292 -7.158 -7.002 1.00 95.81 90 GLY A CA 1
ATOM 668 C C . GLY A 1 90 ? -3.850 -6.724 -5.600 1.00 95.81 90 GLY A C 1
ATOM 669 O O . GLY A 1 90 ? -3.767 -7.560 -4.705 1.00 95.81 90 GLY A O 1
ATOM 670 N N . VAL A 1 91 ? -3.563 -5.434 -5.398 1.00 97.44 91 VAL A N 1
ATOM 671 C CA . VAL A 1 91 ? -2.966 -4.921 -4.157 1.00 97.44 91 VAL A CA 1
ATOM 672 C C . VAL A 1 91 ? -3.973 -4.889 -3.007 1.00 97.44 91 VAL A C 1
ATOM 674 O O . VAL A 1 91 ? -5.131 -4.498 -3.157 1.00 97.44 91 VAL A O 1
ATOM 677 N N . HIS A 1 92 ? -3.510 -5.222 -1.809 1.00 97.88 92 HIS A N 1
ATOM 678 C CA . HIS A 1 92 ? -4.238 -5.037 -0.563 1.00 97.88 92 HIS A CA 1
ATOM 679 C C . HIS A 1 92 ? -3.763 -3.758 0.139 1.00 97.88 92 HIS A C 1
ATOM 681 O O . HIS A 1 92 ? -2.668 -3.709 0.687 1.00 97.88 92 HIS A O 1
ATOM 687 N N . ALA A 1 93 ? -4.577 -2.706 0.142 1.00 97.00 93 ALA A N 1
ATOM 688 C CA . ALA A 1 93 ? -4.271 -1.473 0.864 1.00 97.00 93 ALA A CA 1
ATOM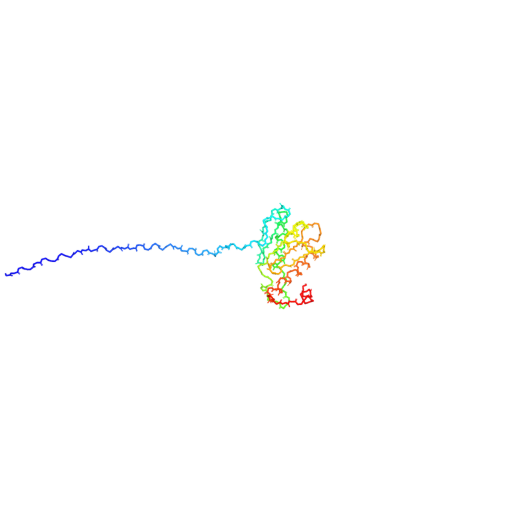 689 C C . ALA A 1 93 ? -4.978 -1.470 2.222 1.00 97.00 93 ALA A C 1
ATOM 691 O O . ALA A 1 93 ? -6.183 -1.693 2.295 1.00 97.00 93 ALA A O 1
ATOM 692 N N . VAL A 1 94 ? -4.255 -1.202 3.303 1.00 96.44 94 VAL A N 1
ATOM 693 C CA . VAL A 1 94 ? -4.800 -1.195 4.666 1.00 96.44 94 VAL A CA 1
ATOM 694 C C . VAL A 1 94 ? -4.709 0.201 5.242 1.00 96.44 94 VAL A C 1
ATOM 696 O O . VAL A 1 94 ? -3.621 0.756 5.363 1.00 96.44 94 VAL A O 1
ATOM 699 N N . LEU A 1 95 ? -5.852 0.760 5.619 1.00 95.31 95 LEU A N 1
ATOM 700 C CA . LEU A 1 95 ? -5.937 2.046 6.292 1.00 95.31 95 LEU A CA 1
ATOM 701 C C . LEU A 1 95 ? -5.939 1.824 7.803 1.00 95.31 95 LEU A C 1
ATOM 703 O O . LEU A 1 95 ? -6.953 1.452 8.395 1.00 95.31 95 LEU A O 1
ATOM 707 N N . ALA A 1 96 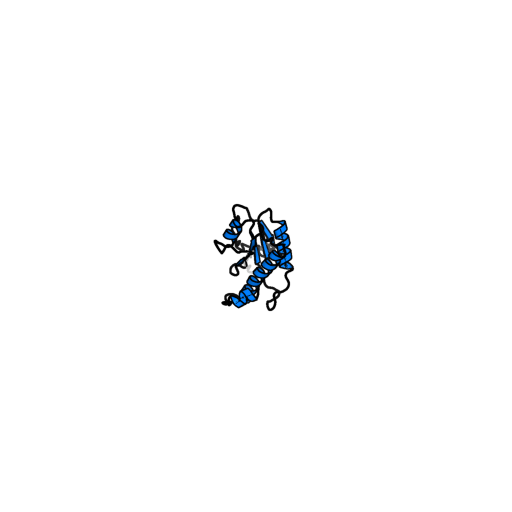? -4.774 1.988 8.418 1.00 93.50 96 ALA A N 1
ATOM 708 C CA . ALA A 1 96 ? -4.569 1.793 9.842 1.00 93.50 96 ALA A CA 1
ATOM 709 C C . ALA A 1 96 ? -5.036 3.022 10.626 1.00 93.50 96 ALA A C 1
ATOM 711 O O . ALA A 1 96 ? -4.436 4.099 10.577 1.00 93.50 96 ALA A O 1
ATOM 712 N N . HIS A 1 97 ? -6.118 2.843 11.371 1.00 93.06 97 HIS A N 1
ATOM 713 C CA . HIS A 1 97 ? -6.826 3.940 12.009 1.00 93.06 97 HIS A CA 1
ATOM 714 C C . HIS A 1 97 ? -6.142 4.420 13.305 1.00 93.06 97 HIS A C 1
ATOM 716 O O . HIS A 1 97 ? -6.349 5.557 13.734 1.00 93.06 97 HIS A O 1
ATOM 722 N N . THR A 1 98 ? -5.289 3.587 13.902 1.00 90.75 98 THR A N 1
ATOM 723 C CA . THR A 1 98 ? -4.406 3.902 15.034 1.00 90.75 98 THR A CA 1
ATOM 724 C C . THR A 1 98 ? -3.007 3.316 14.803 1.00 90.75 98 THR A C 1
ATOM 726 O O . THR A 1 98 ? -2.843 2.427 13.962 1.00 90.75 98 THR A O 1
ATOM 729 N N . PRO A 1 99 ? -1.988 3.756 15.567 1.00 88.81 99 PRO A N 1
ATOM 730 C CA . PRO A 1 99 ? -0.687 3.089 15.591 1.00 88.81 99 PRO A CA 1
ATOM 731 C C . PRO A 1 99 ? -0.769 1.600 15.965 1.00 88.81 99 PRO A C 1
ATOM 733 O O . PRO A 1 99 ? -0.091 0.786 15.350 1.00 88.81 99 PRO A O 1
ATOM 736 N N . ALA A 1 100 ? -1.647 1.218 16.900 1.00 90.62 100 ALA A N 1
ATOM 737 C CA . ALA A 1 100 ? -1.844 -0.186 17.270 1.00 90.62 100 ALA A CA 1
ATOM 738 C C . ALA A 1 100 ? -2.413 -1.012 16.104 1.00 90.62 100 ALA A C 1
ATOM 740 O O . ALA A 1 100 ? -1.888 -2.079 15.794 1.00 90.62 100 ALA A O 1
ATOM 741 N N . ALA A 1 101 ? -3.406 -0.483 15.378 1.00 92.19 101 ALA A N 1
ATOM 742 C CA . ALA A 1 101 ? -3.925 -1.129 14.173 1.00 92.19 101 ALA A CA 1
ATOM 743 C C . ALA A 1 101 ? -2.856 -1.249 13.072 1.00 92.19 101 ALA A C 1
ATOM 745 O O . ALA A 1 101 ? -2.846 -2.223 12.320 1.00 92.19 101 ALA A O 1
ATOM 746 N N . PHE A 1 102 ? -1.951 -0.268 12.974 1.00 90.56 102 PHE A N 1
ATOM 747 C CA . PHE A 1 102 ? -0.822 -0.307 12.045 1.00 90.56 102 PHE A CA 1
ATOM 748 C C . PHE A 1 102 ? 0.135 -1.448 12.402 1.00 90.56 102 PHE A C 1
ATOM 750 O O . PHE A 1 102 ? 0.453 -2.264 11.539 1.00 90.56 102 PHE A O 1
ATOM 757 N N . ASP A 1 103 ? 0.541 -1.537 13.670 1.00 89.56 103 ASP A N 1
ATOM 758 C CA . ASP A 1 103 ? 1.437 -2.578 14.182 1.00 89.56 103 ASP A CA 1
ATOM 759 C C . ASP A 1 103 ? 0.841 -3.987 14.037 1.00 89.56 103 ASP A C 1
ATOM 761 O O . ASP A 1 103 ? 1.536 -4.934 13.658 1.00 89.56 103 ASP A O 1
ATOM 765 N N . GLU A 1 104 ? -0.462 -4.134 14.276 1.00 91.81 104 GLU A N 1
ATOM 766 C CA . GLU A 1 104 ? -1.179 -5.389 14.049 1.00 91.81 104 GLU A CA 1
ATOM 767 C C . GLU A 1 104 ? -1.209 -5.772 12.562 1.00 91.81 104 GLU A C 1
ATOM 769 O O . GLU A 1 104 ? -0.899 -6.915 12.218 1.00 91.81 104 GLU A O 1
ATOM 774 N N . ALA A 1 105 ? -1.509 -4.823 11.665 1.00 91.56 105 ALA A N 1
ATOM 775 C CA . ALA A 1 105 ? -1.583 -5.074 10.223 1.00 91.56 105 ALA A CA 1
ATOM 776 C C . ALA A 1 105 ? -0.245 -5.547 9.631 1.00 91.56 105 ALA A C 1
ATOM 778 O O . ALA A 1 105 ? -0.213 -6.385 8.725 1.00 91.56 105 ALA A O 1
ATOM 779 N N . ILE A 1 106 ? 0.875 -5.041 10.151 1.00 89.44 106 ILE A N 1
ATOM 780 C CA . ILE A 1 106 ? 2.218 -5.426 9.696 1.00 89.44 106 ILE A CA 1
ATOM 781 C C . ILE A 1 106 ? 2.720 -6.727 10.346 1.00 89.44 106 ILE A C 1
ATOM 783 O O . ILE A 1 106 ? 3.706 -7.298 9.876 1.00 89.44 106 ILE A O 1
ATOM 787 N N . GLY A 1 107 ? 2.033 -7.233 11.377 1.00 86.06 107 GLY A N 1
ATOM 788 C CA . GLY A 1 107 ? 2.396 -8.452 12.103 1.00 86.06 107 GLY A CA 1
ATOM 789 C C . GLY A 1 107 ? 3.414 -8.255 13.236 1.00 86.06 107 GLY A C 1
ATOM 790 O O . GLY A 1 107 ? 4.135 -9.201 13.554 1.00 86.06 107 GLY A O 1
ATOM 791 N N . GLY A 1 108 ? 3.487 -7.062 13.840 1.00 76.00 108 GLY A N 1
ATOM 792 C CA . GLY A 1 108 ? 4.364 -6.735 14.974 1.00 76.00 108 GLY A CA 1
ATOM 793 C C . GLY A 1 108 ? 5.397 -5.631 14.698 1.00 76.00 108 GLY A C 1
ATOM 794 O O . GLY A 1 108 ? 5.478 -5.085 13.604 1.00 76.00 108 GLY A O 1
ATOM 795 N N . ALA A 1 109 ? 6.196 -5.288 15.716 1.00 59.88 109 ALA A N 1
ATOM 796 C CA . ALA A 1 109 ? 6.965 -4.040 15.754 1.00 59.88 109 ALA A CA 1
ATOM 797 C C . ALA A 1 109 ? 7.998 -3.881 14.616 1.00 59.88 109 ALA A C 1
ATOM 799 O O . ALA A 1 109 ? 8.984 -4.614 14.519 1.00 59.88 109 ALA A O 1
ATOM 800 N N . VAL A 1 110 ? 7.810 -2.831 13.816 1.00 56.28 110 VAL A N 1
ATOM 801 C CA . VAL A 1 110 ? 8.782 -2.246 12.877 1.00 56.28 110 VAL A CA 1
ATOM 802 C C . VAL A 1 110 ? 8.904 -0.758 13.265 1.00 56.28 110 VAL A C 1
ATOM 804 O O . VAL A 1 110 ? 7.909 -0.197 13.713 1.00 56.28 110 VAL A O 1
ATOM 807 N N . PRO A 1 111 ? 10.091 -0.118 13.194 1.00 53.25 111 PRO A N 1
ATOM 808 C CA . PRO A 1 111 ? 10.421 1.080 13.979 1.00 53.25 111 PRO A CA 1
ATOM 809 C C . PRO A 1 111 ? 9.475 2.282 13.850 1.00 53.25 111 PRO A C 1
ATOM 811 O O . PRO A 1 111 ? 8.866 2.502 12.815 1.00 53.25 111 PRO A O 1
ATOM 814 N N . GLU A 1 112 ? 9.488 3.110 14.896 1.00 46.50 112 GLU A N 1
ATOM 815 C CA . GLU A 1 112 ? 8.675 4.305 15.209 1.00 46.50 112 GLU A CA 1
ATOM 816 C C . GLU A 1 112 ? 8.513 5.408 14.127 1.00 46.50 112 GLU A C 1
ATOM 818 O O . GLU A 1 112 ? 7.761 6.356 14.335 1.00 46.50 112 GLU A O 1
ATOM 823 N N . TRP A 1 113 ? 9.168 5.307 12.964 1.00 53.47 113 TRP A N 1
ATOM 824 C CA . TRP A 1 113 ? 9.234 6.358 11.929 1.00 53.47 113 TRP A CA 1
ATOM 825 C C . TRP A 1 113 ? 8.410 6.022 10.670 1.00 53.47 113 TRP A C 1
ATOM 827 O O . TRP A 1 113 ? 8.944 6.035 9.560 1.00 53.47 113 TRP A O 1
ATOM 837 N N . ARG A 1 114 ? 7.137 5.631 10.793 1.00 64.56 114 ARG A N 1
ATOM 838 C CA . ARG A 1 114 ? 6.404 5.019 9.662 1.00 64.56 114 ARG A CA 1
ATOM 839 C C . ARG A 1 114 ? 5.326 5.947 9.113 1.00 64.56 114 ARG A C 1
ATOM 841 O O . ARG A 1 114 ? 4.248 6.065 9.679 1.00 64.56 114 ARG A O 1
ATOM 848 N N . ALA A 1 115 ? 5.624 6.577 7.978 1.00 82.75 115 ALA A N 1
ATOM 849 C CA . ALA A 1 115 ? 4.616 7.259 7.162 1.00 82.75 115 ALA A CA 1
ATOM 850 C C . ALA A 1 115 ? 3.738 6.258 6.376 1.00 82.75 115 ALA A C 1
ATOM 852 O O . ALA A 1 115 ? 2.619 6.593 5.997 1.00 82.75 115 ALA A O 1
ATOM 853 N N . GLY A 1 116 ? 4.246 5.041 6.141 1.00 90.69 116 GLY A N 1
ATOM 854 C CA . GLY A 1 116 ? 3.619 3.947 5.398 1.00 90.69 116 GLY A CA 1
ATOM 855 C C . GLY A 1 116 ? 4.544 2.723 5.344 1.00 90.69 116 GLY A C 1
ATOM 856 O O . GLY A 1 116 ? 5.666 2.767 5.863 1.00 90.69 116 GLY A O 1
ATOM 857 N N . VAL A 1 117 ? 4.056 1.610 4.790 1.00 92.50 117 VAL A N 1
ATOM 858 C CA . VAL A 1 117 ? 4.879 0.427 4.487 1.00 92.50 117 VAL A CA 1
ATOM 859 C C . VAL A 1 117 ? 4.274 -0.452 3.399 1.00 92.50 117 VAL A C 1
ATOM 861 O O . VAL A 1 117 ? 3.099 -0.798 3.461 1.00 92.50 117 VAL A O 1
ATOM 864 N N . ALA A 1 118 ? 5.111 -0.917 2.479 1.00 94.44 118 ALA A N 1
ATOM 865 C CA . ALA A 1 118 ? 4.858 -2.045 1.600 1.00 94.44 118 ALA A CA 1
ATOM 866 C C . ALA A 1 118 ? 5.356 -3.362 2.220 1.00 94.44 118 ALA A C 1
ATOM 868 O O . ALA A 1 118 ? 6.456 -3.458 2.769 1.00 94.44 118 ALA A O 1
ATOM 869 N N . ILE A 1 119 ? 4.548 -4.409 2.088 1.00 93.81 119 ILE A N 1
ATOM 870 C CA . ILE A 1 119 ? 4.850 -5.798 2.433 1.00 93.81 119 ILE A CA 1
ATOM 871 C C . ILE A 1 119 ? 4.725 -6.599 1.131 1.00 93.81 119 ILE A C 1
ATOM 873 O O . ILE A 1 119 ? 3.660 -7.154 0.844 1.00 93.81 119 ILE A O 1
ATOM 877 N N . PRO A 1 120 ? 5.800 -6.652 0.320 1.00 93.69 120 PRO A N 1
ATOM 878 C CA . PRO A 1 120 ? 5.708 -7.167 -1.041 1.00 93.69 120 PRO A CA 1
ATOM 879 C C . PRO A 1 120 ? 5.289 -8.635 -1.121 1.00 93.69 120 PRO A C 1
ATOM 881 O O . PRO A 1 120 ? 4.449 -8.982 -1.937 1.00 93.69 120 PRO A O 1
ATOM 884 N N . ALA A 1 121 ? 5.748 -9.467 -0.182 1.00 91.19 121 ALA A N 1
ATOM 885 C CA . ALA A 1 121 ? 5.380 -10.884 -0.106 1.00 91.19 121 ALA A CA 1
ATOM 886 C C . ALA A 1 121 ? 3.878 -11.151 0.147 1.00 91.19 121 ALA A C 1
ATOM 888 O O . ALA A 1 121 ? 3.465 -12.307 0.191 1.00 91.19 121 ALA A O 1
ATOM 889 N N . ARG A 1 122 ? 3.073 -10.108 0.391 1.00 93.19 122 ARG A N 1
ATOM 890 C CA . ARG A 1 122 ? 1.616 -10.183 0.581 1.00 93.19 122 ARG A CA 1
ATOM 891 C C . ARG A 1 122 ? 0.847 -9.278 -0.389 1.00 93.19 122 ARG A C 1
ATOM 893 O O . ARG A 1 122 ? -0.340 -9.063 -0.165 1.00 93.19 122 ARG A O 1
ATOM 900 N N . ASP A 1 123 ? 1.526 -8.676 -1.371 1.00 95.94 123 ASP A N 1
ATOM 901 C CA . ASP A 1 123 ? 0.973 -7.629 -2.244 1.00 95.94 123 ASP A CA 1
ATOM 902 C C . ASP A 1 123 ? 0.234 -6.536 -1.456 1.00 95.94 123 ASP A C 1
ATOM 904 O O . ASP A 1 123 ? -0.815 -6.036 -1.857 1.00 95.94 123 ASP A O 1
ATOM 908 N N . MET A 1 124 ? 0.761 -6.194 -0.277 1.00 96.44 124 MET A N 1
ATOM 909 C CA . MET A 1 124 ? 0.050 -5.388 0.707 1.00 96.44 124 MET A CA 1
ATOM 910 C C . MET A 1 124 ? 0.793 -4.092 0.990 1.00 96.44 124 MET A C 1
ATOM 912 O O . MET A 1 124 ? 2.009 -4.101 1.149 1.00 96.44 124 MET A O 1
ATOM 916 N N . LEU A 1 125 ? 0.069 -2.987 1.126 1.00 95.69 125 LEU A N 1
ATOM 917 C CA . LEU A 1 125 ? 0.585 -1.755 1.716 1.00 95.69 125 LEU A CA 1
ATOM 918 C C . LEU A 1 125 ? -0.283 -1.332 2.900 1.00 95.69 125 LEU A C 1
ATOM 920 O O . LEU A 1 125 ? -1.487 -1.582 2.919 1.00 95.69 125 LEU A O 1
ATOM 924 N N . VAL A 1 126 ? 0.322 -0.685 3.889 1.00 94.56 126 VAL A N 1
ATOM 925 C CA . VAL A 1 126 ? -0.356 -0.181 5.086 1.00 94.56 126 VAL A CA 1
ATOM 926 C C . VAL A 1 126 ? -0.069 1.311 5.211 1.00 94.56 126 VAL A C 1
ATOM 928 O O . VAL A 1 126 ? 1.089 1.728 5.224 1.00 94.56 126 VAL A O 1
ATOM 931 N N . MET A 1 127 ? -1.130 2.110 5.306 1.00 93.56 127 MET A N 1
ATOM 932 C CA . MET A 1 127 ? -1.084 3.566 5.428 1.00 93.56 127 MET A CA 1
ATOM 933 C C . MET A 1 127 ? -1.825 4.008 6.693 1.00 93.56 127 MET A C 1
ATOM 935 O O . MET A 1 127 ? -2.939 3.536 6.930 1.00 93.56 127 MET A O 1
ATOM 939 N N . PRO A 1 128 ? -1.267 4.921 7.501 1.00 90.31 128 PRO A N 1
ATOM 940 C CA . PRO A 1 128 ? -1.982 5.487 8.636 1.00 90.31 128 PRO A CA 1
ATOM 941 C C . PRO A 1 128 ? -3.102 6.442 8.181 1.00 90.31 128 PRO A C 1
ATOM 943 O O . PRO A 1 128 ? -2.975 7.157 7.184 1.00 90.31 128 PRO A O 1
ATOM 946 N N . THR A 1 129 ? -4.198 6.480 8.940 1.00 87.06 129 THR A N 1
ATOM 947 C CA . THR A 1 129 ? -5.299 7.457 8.791 1.00 87.06 129 THR A CA 1
ATOM 948 C C . THR A 1 129 ? -5.578 8.274 10.060 1.00 87.06 129 THR A C 1
ATOM 950 O O . THR A 1 129 ? -6.354 9.228 10.006 1.00 87.06 129 THR A O 1
ATOM 953 N N . GLY A 1 130 ? -4.956 7.913 11.192 1.00 71.12 130 GLY A N 1
ATOM 954 C CA . GLY A 1 130 ? -5.106 8.559 12.506 1.00 71.12 130 GLY A CA 1
ATOM 955 C C . GLY A 1 130 ? -4.299 9.856 12.693 1.00 71.12 130 GLY A C 1
ATOM 956 O O . GLY A 1 130 ? -4.027 10.577 11.735 1.00 71.12 130 GLY A O 1
ATOM 957 N N . GLU A 1 131 ? -3.928 10.189 13.939 1.00 56.34 131 GLU A N 1
ATOM 958 C CA . GLU A 1 131 ? -3.126 11.392 14.228 1.00 56.34 131 GLU A CA 1
ATOM 959 C C . GLU A 1 131 ? -1.743 11.311 13.554 1.00 56.34 131 GLU A C 1
ATOM 961 O O . GLU A 1 131 ? -0.888 10.524 13.956 1.00 56.34 131 GLU A O 1
ATOM 966 N N . GLY A 1 132 ? -1.535 12.112 12.503 1.00 58.97 132 GLY A N 1
ATOM 967 C CA . GLY A 1 132 ? -0.314 12.116 11.695 1.00 58.97 132 GLY A CA 1
ATOM 968 C C . GLY A 1 132 ? -0.567 12.498 10.232 1.00 58.97 132 GLY A C 1
ATOM 969 O O . GLY A 1 132 ? -1.534 13.201 9.925 1.00 58.97 132 GLY A O 1
ATOM 970 N N . VAL A 1 133 ? 0.326 12.044 9.341 1.00 52.50 133 VAL A N 1
ATOM 971 C CA . VAL A 1 133 ? 0.194 12.178 7.878 1.00 52.50 133 VAL A CA 1
ATOM 972 C C . VAL A 1 133 ? -1.145 11.595 7.448 1.00 52.50 133 VAL A C 1
ATOM 974 O O . VAL A 1 133 ? -1.440 10.429 7.706 1.00 52.50 133 VAL A O 1
ATOM 977 N N . ARG A 1 134 ? -1.962 12.402 6.775 1.00 71.19 134 ARG A N 1
ATOM 978 C CA . ARG A 1 134 ? -3.205 11.922 6.183 1.00 71.19 134 ARG A CA 1
ATOM 979 C C . ARG A 1 134 ? -2.830 11.312 4.850 1.00 71.19 134 ARG A C 1
ATOM 981 O O . ARG A 1 134 ? -2.259 11.998 4.016 1.00 71.19 134 ARG A O 1
ATOM 988 N N . VAL A 1 135 ? -3.210 10.063 4.597 1.00 75.62 135 VAL A N 1
ATOM 989 C CA . VAL A 1 135 ? -2.938 9.384 3.312 1.00 75.62 135 VAL A CA 1
ATOM 990 C C . VAL A 1 135 ? -3.318 10.218 2.068 1.00 75.62 135 VAL A C 1
ATOM 992 O O . VAL A 1 135 ? -2.722 10.058 1.010 1.00 75.62 135 VAL A O 1
ATOM 995 N N . VAL A 1 136 ? -4.276 11.142 2.204 1.00 82.31 136 VAL A N 1
ATOM 996 C CA . VAL A 1 136 ? -4.760 12.041 1.140 1.00 82.31 136 VAL A CA 1
ATOM 997 C C . VAL A 1 136 ? -4.099 13.431 1.097 1.00 82.31 136 VAL A C 1
ATOM 999 O O . VAL A 1 136 ? -4.480 14.246 0.259 1.00 82.31 136 VAL A O 1
ATOM 1002 N N . ASP A 1 137 ? -3.154 13.745 1.985 1.00 86.06 137 ASP A N 1
ATOM 1003 C CA . ASP A 1 137 ? -2.362 14.981 1.920 1.00 86.06 137 ASP A CA 1
ATOM 1004 C C . ASP A 1 137 ? -1.095 14.809 1.059 1.00 86.06 137 ASP A C 1
ATOM 1006 O O . ASP A 1 137 ? -0.795 13.717 0.590 1.00 86.06 137 ASP A O 1
ATOM 1010 N N . GLY A 1 138 ? -0.344 15.886 0.807 1.00 87.00 138 GLY A N 1
ATOM 1011 C CA . GLY A 1 138 ? 0.821 15.832 -0.088 1.00 87.00 138 GLY A CA 1
ATOM 1012 C C . GLY A 1 138 ? 1.911 14.836 0.339 1.00 87.00 138 GLY A C 1
ATOM 1013 O O . GLY A 1 138 ? 2.464 14.140 -0.514 1.00 87.00 138 GLY A O 1
ATOM 1014 N N . GLU A 1 139 ? 2.198 14.728 1.639 1.00 87.81 139 GLU A N 1
ATOM 1015 C CA . GLU A 1 139 ? 3.180 13.762 2.156 1.00 87.81 139 GLU A CA 1
ATOM 1016 C C . GLU A 1 139 ? 2.613 12.339 2.154 1.00 87.81 139 GLU A C 1
ATOM 1018 O O . GLU A 1 139 ? 3.324 11.386 1.822 1.00 87.81 139 GLU A O 1
ATOM 1023 N N . GLY A 1 140 ? 1.321 12.191 2.448 1.00 89.75 140 GLY A N 1
ATOM 1024 C CA . GLY A 1 140 ? 0.597 10.928 2.372 1.00 89.75 140 GLY A CA 1
ATOM 1025 C C . GLY A 1 140 ? 0.549 10.377 0.956 1.00 89.75 140 GLY A C 1
ATOM 1026 O O . GLY A 1 140 ? 0.833 9.201 0.760 1.00 89.75 140 GLY A O 1
ATOM 1027 N N . LEU A 1 141 ? 0.304 11.226 -0.044 1.00 92.19 141 LEU A N 1
ATOM 1028 C CA . LEU A 1 141 ? 0.315 10.851 -1.458 1.00 92.19 141 LEU A CA 1
ATOM 1029 C C . LEU A 1 141 ? 1.712 10.453 -1.933 1.00 92.19 141 LEU A C 1
ATOM 1031 O O . LEU A 1 141 ? 1.859 9.465 -2.656 1.00 92.19 141 LEU A O 1
ATOM 1035 N N . ARG A 1 142 ? 2.748 11.193 -1.516 1.00 93.31 142 ARG A N 1
ATOM 1036 C CA . ARG A 1 142 ? 4.143 10.845 -1.817 1.00 93.31 142 ARG A CA 1
ATOM 1037 C C . ARG A 1 142 ? 4.502 9.487 -1.218 1.00 93.31 142 ARG A C 1
ATOM 1039 O O . ARG A 1 142 ? 5.114 8.667 -1.895 1.00 93.31 142 ARG A O 1
ATOM 1046 N N . THR A 1 143 ? 4.083 9.245 0.020 1.00 94.12 143 THR A N 1
ATOM 1047 C CA . THR A 1 143 ? 4.305 7.973 0.711 1.00 94.12 143 THR A CA 1
ATOM 1048 C C . THR A 1 143 ? 3.516 6.839 0.062 1.00 94.12 143 THR A C 1
ATOM 1050 O O . THR A 1 143 ? 4.091 5.803 -0.240 1.00 94.12 143 THR A O 1
ATOM 1053 N N . LEU A 1 144 ? 2.236 7.047 -0.257 1.00 95.31 144 LEU A N 1
ATOM 1054 C CA . LEU A 1 144 ? 1.405 6.068 -0.958 1.00 95.31 144 LEU A CA 1
ATOM 1055 C C . LEU A 1 144 ? 2.056 5.645 -2.277 1.00 95.31 144 LEU A C 1
ATOM 1057 O O . LEU A 1 144 ? 2.136 4.456 -2.570 1.00 95.31 144 LEU A O 1
ATOM 1061 N N . ARG A 1 145 ? 2.565 6.612 -3.051 1.00 96.75 145 ARG A N 1
ATOM 1062 C CA . ARG A 1 145 ? 3.276 6.332 -4.301 1.00 96.75 145 ARG A CA 1
ATOM 1063 C C . ARG A 1 145 ? 4.583 5.567 -4.069 1.00 96.75 145 ARG A C 1
ATOM 1065 O O . ARG A 1 145 ? 4.894 4.676 -4.854 1.00 96.75 145 ARG A O 1
ATOM 1072 N N . HIS A 1 146 ? 5.332 5.906 -3.022 1.00 96.69 146 HIS A N 1
ATOM 1073 C CA . HIS A 1 146 ? 6.560 5.201 -2.649 1.00 96.69 146 HIS A CA 1
ATOM 1074 C C . HIS A 1 146 ? 6.266 3.727 -2.314 1.00 96.69 146 HIS A C 1
ATOM 1076 O O . HIS A 1 146 ? 6.861 2.828 -2.904 1.00 96.69 146 HIS A O 1
ATOM 1082 N N . GLU A 1 147 ? 5.268 3.452 -1.469 1.00 96.81 147 GLU A N 1
ATOM 1083 C CA . GLU A 1 147 ? 4.889 2.070 -1.142 1.00 96.81 147 GLU A CA 1
ATOM 1084 C C . GLU A 1 147 ? 4.334 1.310 -2.358 1.00 96.81 147 GLU A C 1
ATOM 1086 O O . GLU A 1 147 ? 4.647 0.139 -2.569 1.00 96.81 147 GLU A O 1
ATOM 1091 N N . TRP A 1 148 ? 3.563 1.986 -3.213 1.00 97.75 148 TRP A N 1
ATOM 1092 C CA . TRP A 1 148 ? 3.073 1.436 -4.479 1.00 97.75 148 TRP A CA 1
ATOM 1093 C C . TRP A 1 148 ? 4.218 1.011 -5.413 1.00 97.75 148 TRP A C 1
ATOM 1095 O O . TRP A 1 148 ? 4.150 -0.041 -6.052 1.00 97.75 148 TRP A O 1
ATOM 1105 N N . ALA A 1 149 ? 5.300 1.793 -5.465 1.00 98.06 149 ALA A N 1
ATOM 1106 C CA . ALA A 1 149 ? 6.470 1.489 -6.282 1.00 98.06 149 ALA A CA 1
ATOM 1107 C C . ALA A 1 149 ? 7.207 0.227 -5.809 1.00 98.06 149 ALA A C 1
ATOM 1109 O O . ALA A 1 149 ? 7.583 -0.594 -6.649 1.00 98.06 149 ALA A O 1
ATOM 1110 N N . HIS A 1 150 ? 7.342 0.027 -4.492 1.00 97.50 150 HIS A N 1
ATOM 1111 C CA . HIS A 1 150 ? 7.910 -1.203 -3.921 1.00 97.50 150 HIS A CA 1
ATOM 1112 C C . HIS A 1 150 ? 7.123 -2.447 -4.341 1.00 97.50 150 HIS A C 1
ATOM 1114 O O . HIS A 1 150 ? 7.723 -3.452 -4.729 1.00 97.50 150 HIS A O 1
ATOM 1120 N N . LEU A 1 151 ? 5.786 -2.380 -4.312 1.00 97.81 151 LEU A N 1
ATOM 1121 C CA . LEU A 1 151 ? 4.934 -3.494 -4.740 1.00 97.81 151 LEU A CA 1
ATOM 1122 C C . LEU A 1 151 ? 5.087 -3.783 -6.235 1.00 97.81 151 LEU A C 1
ATOM 1124 O O . LEU A 1 151 ? 5.295 -4.930 -6.620 1.00 97.81 151 LEU A O 1
ATOM 1128 N N . GLY A 1 152 ? 5.055 -2.753 -7.083 1.00 97.81 152 GLY A N 1
ATOM 1129 C CA . GLY A 1 152 ? 5.181 -2.931 -8.534 1.00 97.81 152 GLY A CA 1
ATOM 1130 C C . GLY A 1 152 ? 6.536 -3.497 -8.936 1.00 97.81 152 GLY A C 1
ATOM 1131 O O . GLY A 1 152 ? 6.623 -4.375 -9.801 1.00 97.81 152 GLY A O 1
ATOM 1132 N N . LEU A 1 153 ? 7.599 -3.028 -8.280 1.00 97.81 153 LEU A N 1
ATOM 1133 C CA . LEU A 1 153 ? 8.942 -3.537 -8.509 1.00 97.81 153 LEU A CA 1
ATOM 1134 C C . LEU A 1 153 ? 9.052 -5.007 -8.091 1.00 97.81 153 LEU A C 1
ATOM 1136 O O . LEU A 1 153 ? 9.599 -5.813 -8.844 1.00 97.81 153 LEU A O 1
ATOM 1140 N N . HIS A 1 154 ? 8.487 -5.377 -6.939 1.00 96.75 154 HIS A N 1
ATOM 1141 C CA . HIS A 1 154 ? 8.456 -6.769 -6.497 1.00 96.75 154 HIS A CA 1
ATOM 1142 C C . HIS A 1 154 ? 7.640 -7.664 -7.431 1.00 96.75 154 HIS A C 1
ATOM 1144 O O . HIS A 1 154 ? 8.148 -8.699 -7.842 1.00 96.75 154 HIS A O 1
ATOM 1150 N N . GLN A 1 155 ? 6.441 -7.255 -7.850 1.00 97.06 155 GLN A N 1
ATOM 1151 C CA . GLN A 1 155 ? 5.631 -8.028 -8.801 1.00 97.06 155 GLN A CA 1
ATOM 1152 C C . GLN A 1 155 ? 6.347 -8.241 -10.142 1.00 97.06 155 GLN A C 1
ATOM 1154 O O . GLN A 1 155 ? 6.178 -9.273 -10.786 1.00 97.06 155 GLN A O 1
ATOM 1159 N N . THR A 1 156 ? 7.188 -7.288 -10.556 1.00 96.94 156 THR A N 1
ATOM 1160 C CA . THR A 1 156 ? 7.968 -7.399 -11.797 1.00 96.94 156 THR A CA 1
ATOM 1161 C C . THR A 1 156 ? 9.180 -8.319 -11.650 1.00 96.94 156 THR A C 1
ATOM 1163 O O . THR A 1 156 ? 9.522 -9.047 -12.581 1.00 96.94 156 THR A O 1
ATOM 1166 N N . LEU A 1 157 ? 9.866 -8.271 -10.505 1.00 95.38 157 LEU A N 1
ATOM 1167 C CA . LEU A 1 157 ? 11.132 -8.979 -10.288 1.00 95.38 157 LEU A CA 1
ATOM 1168 C C . LEU A 1 157 ? 10.977 -10.308 -9.530 1.00 95.38 157 LEU A C 1
ATOM 1170 O O . LEU A 1 157 ? 11.925 -11.093 -9.485 1.00 95.38 157 LEU A O 1
ATOM 1174 N N . GLY A 1 158 ? 9.807 -10.573 -8.949 1.00 92.44 158 GLY A N 1
ATOM 1175 C CA . GLY A 1 158 ? 9.523 -11.739 -8.117 1.00 92.44 158 GLY A CA 1
ATOM 1176 C C . GLY A 1 158 ? 10.465 -11.848 -6.915 1.00 92.44 158 GLY A C 1
ATOM 1177 O O . GLY A 1 158 ? 10.767 -10.864 -6.236 1.00 92.44 158 GLY A O 1
ATOM 1178 N N . ASP A 1 159 ? 10.981 -13.057 -6.687 1.00 89.56 159 ASP A N 1
ATOM 1179 C CA . ASP A 1 159 ? 11.857 -13.397 -5.555 1.00 89.56 159 ASP A CA 1
ATOM 1180 C C . ASP A 1 159 ? 13.331 -13.004 -5.755 1.00 89.56 159 ASP A C 1
ATOM 1182 O O . ASP A 1 159 ? 14.207 -13.383 -4.967 1.00 89.56 159 ASP A O 1
ATOM 1186 N N . LEU A 1 160 ? 13.651 -12.263 -6.821 1.00 92.75 160 LEU A N 1
ATOM 1187 C CA . LEU A 1 160 ? 15.008 -11.772 -7.018 1.00 92.75 160 LEU A CA 1
ATOM 1188 C C . LEU A 1 160 ? 15.422 -10.887 -5.841 1.00 92.75 160 LEU A C 1
ATOM 1190 O O . LEU A 1 160 ? 14.692 -10.007 -5.389 1.00 92.75 160 LEU A O 1
ATOM 1194 N N . ARG A 1 161 ? 16.654 -11.080 -5.364 1.00 90.56 161 ARG A N 1
ATOM 1195 C CA . ARG A 1 161 ? 17.210 -10.229 -4.314 1.00 90.56 161 ARG A CA 1
ATOM 1196 C C . ARG A 1 161 ? 17.501 -8.838 -4.875 1.00 90.56 161 ARG A C 1
ATOM 1198 O O . ARG A 1 161 ? 18.551 -8.616 -5.478 1.00 90.56 161 ARG A O 1
ATOM 1205 N N . ILE A 1 162 ? 16.604 -7.898 -4.609 1.00 90.88 162 ILE A N 1
ATOM 1206 C CA . ILE A 1 162 ? 16.760 -6.494 -4.985 1.00 90.88 162 ILE A CA 1
ATOM 1207 C C . ILE A 1 162 ? 17.739 -5.819 -4.007 1.00 90.88 162 ILE A C 1
ATOM 1209 O O . ILE A 1 162 ? 17.522 -5.854 -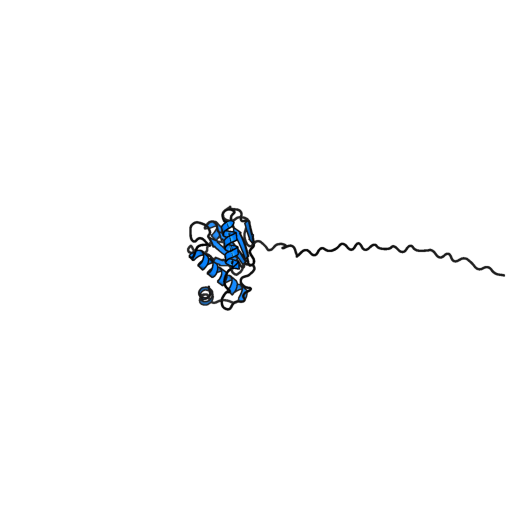2.790 1.00 90.88 162 ILE A O 1
ATOM 1213 N N . PRO A 1 163 ? 18.842 -5.206 -4.476 1.00 94.75 163 PRO A N 1
ATOM 1214 C CA . PRO A 1 163 ? 19.698 -4.408 -3.610 1.00 94.75 163 PRO A CA 1
ATOM 1215 C C . PRO A 1 163 ? 18.909 -3.254 -2.990 1.00 94.75 163 PRO A C 1
ATOM 1217 O O . PRO A 1 163 ? 18.205 -2.537 -3.697 1.00 94.75 163 PRO A O 1
ATOM 1220 N N . ARG A 1 164 ? 19.081 -3.021 -1.682 1.00 93.50 164 ARG A N 1
ATOM 1221 C CA . ARG A 1 164 ? 18.346 -1.970 -0.960 1.00 93.50 164 ARG A CA 1
ATOM 1222 C C . ARG A 1 164 ? 18.448 -0.603 -1.637 1.00 93.50 164 ARG A C 1
ATOM 1224 O O . ARG A 1 164 ? 17.439 0.064 -1.789 1.00 93.50 164 ARG A O 1
ATOM 1231 N N . TRP A 1 165 ? 19.644 -0.205 -2.072 1.00 96.50 165 TRP A N 1
ATOM 1232 C CA . TRP A 1 165 ? 19.847 1.093 -2.726 1.00 96.50 165 TRP A CA 1
ATOM 1233 C C . TRP A 1 165 ? 18.989 1.262 -3.988 1.00 96.50 165 TRP A C 1
ATOM 1235 O O . TRP A 1 165 ? 18.556 2.371 -4.274 1.00 96.50 165 TRP A O 1
ATOM 1245 N N . PHE A 1 166 ? 18.744 0.178 -4.730 1.00 96.62 166 PHE A N 1
ATOM 1246 C CA . PHE A 1 166 ? 17.929 0.216 -5.938 1.00 96.62 166 PHE A CA 1
ATOM 1247 C C . PHE A 1 166 ? 16.444 0.219 -5.585 1.00 96.62 166 PHE A C 1
ATOM 1249 O O . PHE A 1 166 ? 15.710 1.020 -6.142 1.00 96.62 166 PHE A O 1
ATOM 1256 N N . ASN A 1 167 ? 16.028 -0.609 -4.620 1.00 94.50 167 ASN A N 1
ATOM 1257 C CA . ASN A 1 167 ? 14.637 -0.657 -4.167 1.00 94.50 167 ASN A CA 1
ATOM 1258 C C . ASN A 1 167 ? 14.163 0.713 -3.645 1.00 94.50 167 ASN A C 1
ATOM 1260 O O . ASN A 1 167 ? 13.171 1.255 -4.109 1.00 94.50 167 ASN A O 1
ATOM 1264 N N . GLU A 1 168 ? 14.939 1.317 -2.742 1.00 95.00 168 GLU A N 1
ATOM 1265 C CA . GLU A 1 168 ? 14.632 2.632 -2.159 1.00 95.00 168 GLU A CA 1
ATOM 1266 C C . GLU A 1 168 ? 14.824 3.782 -3.154 1.00 95.00 168 GLU A C 1
ATOM 1268 O O . GLU A 1 168 ? 14.129 4.783 -3.074 1.00 95.00 168 GLU A O 1
ATOM 1273 N N . GLY A 1 169 ? 15.794 3.676 -4.070 1.00 96.62 169 GLY A N 1
ATOM 1274 C CA . GLY A 1 169 ? 16.048 4.716 -5.071 1.00 96.62 169 GLY A CA 1
ATOM 1275 C C . GLY A 1 169 ? 15.026 4.728 -6.208 1.00 96.62 169 GLY A C 1
ATOM 1276 O O . GLY A 1 169 ? 14.872 5.747 -6.877 1.00 96.62 169 GLY A O 1
ATOM 1277 N N . TYR A 1 170 ? 14.360 3.598 -6.443 1.00 97.19 170 TYR A N 1
ATOM 1278 C CA . TYR A 1 170 ? 13.284 3.477 -7.415 1.00 97.19 170 TYR A CA 1
ATOM 1279 C C . TYR A 1 170 ? 11.971 4.101 -6.915 1.00 97.19 170 TYR A C 1
ATOM 1281 O O . TYR A 1 170 ? 11.252 4.723 -7.701 1.00 97.19 170 TYR A O 1
ATOM 1289 N N . ALA A 1 171 ? 11.671 3.916 -5.626 1.00 94.06 171 ALA A N 1
ATOM 1290 C CA . ALA A 1 171 ? 10.425 4.323 -4.982 1.00 94.06 171 ALA A CA 1
ATOM 1291 C C . ALA A 1 171 ? 10.384 5.815 -4.610 1.00 94.06 171 ALA A C 1
ATOM 1293 O O . ALA A 1 171 ? 9.443 6.510 -5.064 1.00 94.06 171 ALA A O 1
#

Secondary structure (DSSP, 8-state):
---------PPPP-------------PPP-------SS-SEETTEEPEEEE-SSEEEEE-GGGHHHHHHHHHHHHTPPPPTTS-TT-S-SEEEEEESSHHHHHHHHTS---S--S-EEEGGGTEEEEE-SSS--TTSHHHHHHHHHHHHHHHHHHHHTT----HHHHHHH-